Protein AF-A0A0G1QRR6-F1 (afdb_monomer_lite)

pLDDT: mean 77.1, std 20.74, range [29.31, 98.25]

Sequence (169 aa):
MIKASIIIITTIILLFIFLFYARLNKSKQGPPLSSENIIENISEDNNMVQSTSKYTFPGILPNERIHGKRATIATNKGNITIKLLDEEAPLAVSNFVYLVEAGFYNGLTFHRVVPNFVIQGGDPDGDGTGGPGYNKNYTIFGEVIDGMDIVDKIIIGDTMQTISLSNNN

Structure (mmCIF, N/CA/C/O backbone):
data_AF-A0A0G1QRR6-F1
#
_entry.id   AF-A0A0G1QRR6-F1
#
loop_
_atom_site.group_PDB
_atom_site.id
_atom_site.type_symbol
_atom_site.label_atom_id
_atom_site.label_alt_id
_atom_site.label_comp_id
_atom_site.label_asym_id
_atom_site.label_entity_id
_atom_site.label_seq_id
_atom_site.pdbx_PDB_ins_code
_atom_site.Cartn_x
_atom_site.Cartn_y
_atom_site.Cartn_z
_atom_site.occupancy
_atom_site.B_iso_or_equiv
_atom_site.auth_seq_id
_atom_site.auth_comp_id
_atom_site.auth_asym_id
_atom_site.auth_atom_id
_atom_site.pdbx_PDB_model_num
ATOM 1 N N . MET A 1 1 ? -31.395 -29.250 41.501 1.00 59.47 1 MET A N 1
ATOM 2 C CA . MET A 1 1 ? -30.835 -28.152 40.678 1.00 59.47 1 MET A CA 1
ATOM 3 C C . MET A 1 1 ? -29.358 -28.345 40.318 1.00 59.47 1 MET A C 1
ATOM 5 O O . MET A 1 1 ? -29.040 -28.201 39.151 1.00 59.47 1 MET A O 1
ATOM 9 N N . ILE A 1 2 ? -28.475 -28.768 41.235 1.00 54.38 2 ILE A N 1
ATOM 10 C CA . ILE A 1 2 ? -27.017 -28.909 40.981 1.00 54.38 2 ILE A CA 1
ATOM 11 C C . ILE A 1 2 ? -26.663 -29.923 39.863 1.00 54.38 2 ILE A C 1
ATOM 13 O O . ILE A 1 2 ? -25.735 -29.698 39.093 1.00 54.38 2 ILE A O 1
ATOM 17 N N . LYS A 1 3 ? -27.431 -31.014 39.708 1.00 46.44 3 LYS A N 1
ATOM 18 C CA . LYS A 1 3 ? -27.169 -32.046 38.680 1.00 46.44 3 LYS A CA 1
ATOM 19 C C . LYS A 1 3 ? -27.354 -31.552 37.234 1.00 46.44 3 LYS A C 1
ATOM 21 O O . LYS A 1 3 ? -26.637 -32.011 36.355 1.00 46.44 3 LYS A O 1
ATOM 26 N N . ALA A 1 4 ? -28.272 -30.614 36.990 1.00 57.81 4 ALA A N 1
ATOM 27 C CA . ALA A 1 4 ? -28.528 -30.088 35.645 1.00 57.81 4 ALA A CA 1
ATOM 28 C C . ALA A 1 4 ? -27.402 -29.151 35.176 1.00 57.81 4 ALA A C 1
ATOM 30 O O . ALA A 1 4 ? -26.978 -29.220 34.027 1.00 57.81 4 ALA A O 1
ATOM 31 N N . SER A 1 5 ? -26.852 -28.340 36.084 1.00 57.94 5 SER A N 1
ATOM 32 C CA . SER A 1 5 ? -25.741 -27.430 35.783 1.00 57.94 5 SER A CA 1
ATOM 33 C C . SER A 1 5 ? -24.447 -28.173 35.433 1.00 57.94 5 SER A C 1
ATOM 35 O O . SER A 1 5 ? -23.722 -27.740 34.546 1.00 57.94 5 SER A O 1
ATOM 37 N N . ILE A 1 6 ? -24.184 -29.324 36.064 1.00 66.31 6 ILE A N 1
ATOM 38 C CA . ILE A 1 6 ? -23.006 -30.155 35.756 1.00 66.31 6 ILE A CA 1
ATOM 39 C C . ILE A 1 6 ? -23.104 -30.748 34.342 1.00 66.31 6 ILE A C 1
ATOM 41 O O . ILE A 1 6 ? -22.116 -30.739 33.617 1.00 66.31 6 ILE A O 1
ATOM 45 N N . ILE A 1 7 ? -24.294 -31.196 33.922 1.00 68.38 7 ILE A N 1
ATOM 46 C CA . ILE A 1 7 ? -24.527 -31.751 32.576 1.00 68.38 7 ILE A CA 1
ATOM 47 C C . ILE A 1 7 ? -24.354 -30.673 31.490 1.00 68.38 7 ILE A C 1
ATOM 49 O O . ILE A 1 7 ? -23.790 -30.929 30.426 1.00 68.38 7 ILE A O 1
ATOM 53 N N . ILE A 1 8 ? -24.797 -29.443 31.754 1.00 70.38 8 ILE A N 1
ATOM 54 C CA . ILE A 1 8 ? -24.642 -28.330 30.804 1.00 70.38 8 ILE A CA 1
ATOM 55 C C . ILE A 1 8 ? -23.163 -27.942 30.655 1.00 70.38 8 ILE A C 1
ATOM 57 O O . ILE A 1 8 ? -22.684 -27.729 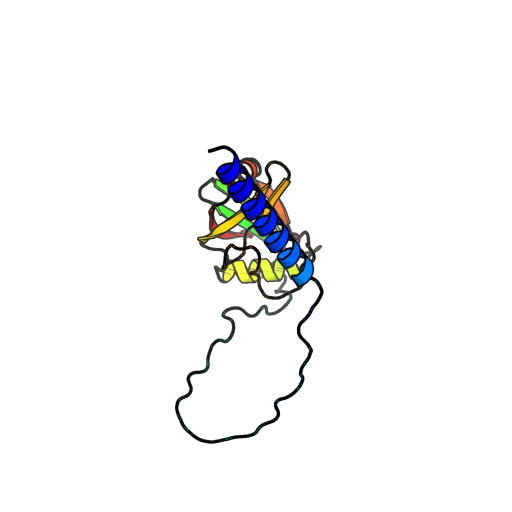29.545 1.00 70.38 8 ILE A O 1
ATOM 61 N N . ILE A 1 9 ? -22.403 -27.908 31.751 1.00 71.94 9 ILE A N 1
ATOM 62 C CA . ILE A 1 9 ? -20.978 -27.554 31.700 1.00 71.94 9 ILE A CA 1
ATOM 63 C C . ILE A 1 9 ? -20.163 -28.631 30.966 1.00 71.94 9 ILE A C 1
ATOM 65 O O . ILE A 1 9 ? -19.316 -28.300 30.135 1.00 71.94 9 ILE A O 1
ATOM 69 N N . THR A 1 10 ? -20.432 -29.919 31.206 1.00 75.88 10 THR A N 1
ATOM 70 C CA . THR A 1 10 ? -19.690 -31.007 30.545 1.00 75.88 10 THR A CA 1
ATOM 71 C C . THR A 1 10 ? -19.969 -31.089 29.045 1.00 75.88 10 THR A C 1
ATOM 73 O O . THR A 1 10 ? -19.047 -31.342 28.270 1.00 75.88 10 THR A O 1
ATOM 76 N N . THR A 1 11 ? -21.202 -30.819 28.610 1.00 77.50 11 THR A N 1
ATOM 77 C CA . THR A 1 11 ? -21.559 -30.805 27.180 1.00 77.50 11 THR A CA 1
ATOM 78 C C . THR A 1 11 ? -20.900 -29.652 26.419 1.00 77.50 11 THR A C 1
ATOM 80 O O . THR A 1 11 ? -20.400 -29.866 25.315 1.00 77.50 11 THR A O 1
ATOM 83 N N . ILE A 1 12 ? -20.803 -28.460 27.018 1.00 80.00 12 ILE A N 1
ATOM 84 C CA . ILE A 1 12 ? -20.120 -27.305 26.408 1.00 80.00 12 ILE A CA 1
ATOM 85 C C . ILE A 1 12 ? -18.611 -27.558 26.281 1.00 80.00 12 ILE A C 1
ATOM 87 O O . ILE A 1 12 ? -18.028 -27.280 25.233 1.00 80.00 12 ILE A O 1
ATOM 91 N N . ILE A 1 13 ? -17.977 -28.137 27.307 1.00 82.25 13 ILE A N 1
ATOM 92 C CA . ILE A 1 13 ? -16.544 -28.470 27.274 1.00 82.25 13 ILE A CA 1
ATOM 93 C C . ILE A 1 13 ? -16.250 -29.520 26.191 1.00 82.25 13 ILE A C 1
ATOM 95 O O . ILE A 1 13 ? -15.303 -29.354 25.424 1.00 82.25 13 ILE A O 1
ATOM 99 N N . LEU A 1 14 ? -17.080 -30.562 26.070 1.00 80.25 14 LEU A N 1
ATOM 100 C CA . LEU A 1 14 ? -16.941 -31.575 25.016 1.00 80.25 14 LEU A CA 1
ATOM 101 C C . LEU A 1 14 ? -17.114 -30.984 23.611 1.00 80.25 14 LEU A C 1
ATOM 103 O O . LEU A 1 14 ? -16.357 -31.343 22.710 1.00 80.25 14 LEU A O 1
ATOM 107 N N . LEU A 1 15 ? -18.050 -30.047 23.427 1.00 80.50 15 LEU A N 1
ATOM 108 C CA . LEU A 1 15 ? -18.237 -29.347 22.155 1.00 80.50 15 LEU A CA 1
ATOM 109 C C . LEU A 1 15 ? -17.010 -28.493 21.796 1.00 80.50 15 LEU A C 1
ATOM 111 O O . LEU A 1 15 ? -16.561 -28.516 20.652 1.00 80.50 15 LEU A O 1
ATOM 115 N N . PHE A 1 16 ? -16.423 -27.790 22.768 1.00 80.75 16 PHE A N 1
ATOM 116 C CA . PHE A 1 16 ? -15.201 -27.008 22.557 1.00 80.75 16 PHE A CA 1
ATOM 117 C C . PHE A 1 16 ? -13.991 -27.887 22.233 1.00 80.75 16 PHE A C 1
ATOM 119 O O . PHE A 1 16 ? -13.236 -27.563 21.317 1.00 80.75 16 PHE A O 1
ATOM 126 N N . ILE A 1 17 ? -13.830 -29.022 22.920 1.00 78.81 17 ILE A N 1
ATOM 127 C CA . ILE A 1 17 ? -12.779 -30.003 22.616 1.00 78.81 17 ILE A CA 1
ATOM 128 C C . ILE A 1 17 ? -12.983 -30.582 21.213 1.00 78.81 17 ILE A C 1
ATOM 130 O O . ILE A 1 17 ? -12.019 -30.694 20.462 1.00 78.81 17 ILE A O 1
ATOM 134 N N . PHE A 1 18 ? -14.223 -30.889 20.823 1.00 80.19 18 PHE A N 1
ATOM 135 C CA . PHE A 1 18 ? -14.545 -31.383 19.485 1.00 80.19 18 PHE A CA 1
ATOM 136 C C . PHE A 1 18 ? -14.250 -30.344 18.395 1.00 80.19 18 PHE A C 1
ATOM 138 O O . PHE A 1 18 ? -13.607 -30.675 17.402 1.00 80.19 18 PHE A O 1
ATOM 145 N N . LEU A 1 19 ? -14.645 -29.081 18.585 1.00 74.81 19 LEU A N 1
ATOM 146 C CA . LEU A 1 19 ? -14.355 -27.995 17.640 1.00 74.81 19 LEU A CA 1
ATOM 147 C C . LEU A 1 19 ? -12.851 -27.705 17.543 1.00 74.81 19 LEU A C 1
ATOM 149 O O . LEU A 1 19 ? -12.333 -27.477 16.449 1.00 74.81 19 LEU A O 1
ATOM 153 N N . PHE A 1 20 ? -12.135 -27.768 18.666 1.00 78.25 20 PHE A N 1
ATOM 154 C CA . PHE A 1 20 ? -10.684 -27.614 18.703 1.00 78.25 20 PHE A CA 1
ATOM 155 C C . PHE A 1 20 ? -9.972 -28.785 18.008 1.00 78.25 20 PHE A C 1
ATOM 157 O O . PHE A 1 20 ? -9.087 -28.571 17.179 1.00 78.25 20 PHE A O 1
ATOM 164 N N . TYR A 1 21 ? -10.415 -30.019 18.255 1.00 74.75 21 TYR A N 1
ATOM 165 C CA . TYR A 1 21 ? -9.896 -31.219 17.599 1.00 74.75 21 TYR A CA 1
ATOM 166 C C . TYR A 1 21 ? -10.187 -31.225 16.090 1.00 74.75 21 TYR A C 1
ATOM 168 O O . TYR A 1 21 ? -9.291 -31.489 15.287 1.00 74.75 21 TYR A O 1
ATOM 176 N N . ALA A 1 22 ? -11.400 -30.846 15.676 1.00 69.06 22 ALA A N 1
ATOM 177 C CA . ALA A 1 22 ? -11.770 -30.693 14.269 1.00 69.06 22 ALA A CA 1
ATOM 178 C C . ALA A 1 22 ? -10.920 -29.621 13.562 1.00 69.06 22 ALA A C 1
ATOM 180 O O . ALA A 1 22 ? -10.570 -29.775 12.389 1.00 69.06 22 ALA A O 1
ATOM 181 N N . ARG A 1 23 ? -10.534 -28.555 14.279 1.00 66.56 23 ARG A N 1
ATOM 182 C CA . ARG A 1 23 ? -9.640 -27.513 13.759 1.00 66.56 23 ARG A CA 1
ATOM 183 C C . ARG A 1 23 ? -8.190 -27.986 13.634 1.00 66.56 23 ARG A C 1
ATOM 185 O O . ARG A 1 23 ? -7.525 -27.597 12.679 1.00 66.56 23 ARG A O 1
ATOM 192 N N . LEU A 1 24 ? -7.721 -28.865 14.521 1.00 65.25 24 LEU A N 1
ATOM 193 C CA . LEU A 1 24 ? -6.386 -29.468 14.427 1.00 65.25 24 LEU A CA 1
ATOM 194 C C . LEU A 1 24 ? -6.286 -30.510 13.297 1.00 65.25 24 LEU A C 1
ATOM 196 O O . LEU A 1 24 ? -5.295 -30.523 12.562 1.00 65.25 24 LEU A O 1
ATOM 200 N N . ASN A 1 25 ? -7.319 -31.336 13.097 1.00 58.88 25 ASN A N 1
ATOM 201 C CA . ASN A 1 25 ? -7.308 -32.398 12.081 1.00 58.88 25 ASN A CA 1
ATOM 202 C C . ASN A 1 25 ? -7.458 -31.902 10.630 1.00 58.88 25 ASN A C 1
ATOM 204 O O . ASN A 1 25 ? -7.091 -32.628 9.708 1.00 58.88 25 ASN A O 1
ATOM 208 N N . LYS A 1 26 ? -7.909 -30.659 10.399 1.00 51.53 26 LYS A N 1
ATOM 209 C CA . LYS A 1 26 ? -7.932 -30.043 9.056 1.00 51.53 26 LYS A CA 1
ATOM 210 C C . LYS A 1 26 ? -6.542 -29.714 8.483 1.00 51.53 26 LYS A C 1
ATOM 212 O O . LYS A 1 26 ? -6.452 -29.363 7.314 1.00 51.53 26 LYS A O 1
ATOM 217 N N . SER A 1 27 ? -5.460 -29.844 9.259 1.00 46.88 27 SER A N 1
ATOM 218 C CA . SER A 1 27 ? -4.097 -29.510 8.806 1.00 46.88 27 SER A CA 1
ATOM 219 C C . SER A 1 27 ? -3.341 -30.645 8.091 1.00 46.88 27 SER A C 1
ATOM 221 O O . SER A 1 27 ? -2.255 -30.401 7.574 1.00 46.88 27 SER A O 1
ATOM 223 N N . LYS A 1 28 ? -3.876 -31.879 8.047 1.00 43.06 28 LYS A N 1
ATOM 224 C CA . LYS A 1 28 ? -3.134 -33.067 7.563 1.00 43.06 28 LYS A CA 1
ATOM 225 C C . LYS A 1 28 ? -3.742 -33.819 6.375 1.00 43.06 28 LYS A C 1
ATOM 227 O O . LYS A 1 28 ? -3.235 -34.876 6.019 1.00 43.06 28 LYS A O 1
ATOM 232 N N . GLN A 1 29 ? -4.775 -33.288 5.728 1.00 34.91 29 GLN A N 1
ATOM 233 C CA . GLN A 1 29 ? -5.244 -33.816 4.444 1.00 34.91 29 GLN A CA 1
ATOM 234 C C . GLN A 1 29 ? -5.281 -32.679 3.430 1.00 34.91 29 GLN A C 1
ATOM 236 O O . GLN A 1 29 ? -6.237 -31.910 3.368 1.00 34.91 29 GLN A O 1
ATOM 241 N N . GLY A 1 30 ? -4.194 -32.550 2.666 1.00 44.28 30 GLY A N 1
ATOM 242 C CA . GLY A 1 30 ? -4.266 -31.870 1.379 1.00 44.28 30 GLY A CA 1
ATOM 243 C C . GLY A 1 30 ? -5.169 -32.685 0.443 1.00 44.28 30 GLY A C 1
ATOM 244 O O . GLY A 1 30 ? -5.197 -33.914 0.563 1.00 44.28 30 GLY A O 1
ATOM 245 N N . PRO A 1 31 ? -5.939 -32.044 -0.447 1.00 37.84 31 PRO A N 1
ATOM 246 C CA . PRO A 1 31 ? -6.759 -32.773 -1.405 1.00 37.84 31 PRO A CA 1
ATOM 247 C C . PRO A 1 31 ? -5.872 -33.644 -2.320 1.00 37.84 31 PRO A C 1
ATOM 249 O O . PRO A 1 31 ? -4.770 -33.218 -2.677 1.00 37.84 31 PRO A O 1
ATOM 252 N N . PRO A 1 32 ? -6.315 -34.860 -2.698 1.00 32.06 32 PRO A N 1
ATOM 253 C CA . PRO A 1 32 ? -5.584 -35.706 -3.634 1.00 32.06 32 PRO A CA 1
ATOM 254 C C . PRO A 1 32 ? -5.497 -35.026 -5.005 1.00 32.06 32 PRO A C 1
ATOM 256 O O . PRO A 1 32 ? -6.499 -34.548 -5.541 1.00 32.06 32 PRO A O 1
ATOM 259 N N . LEU A 1 33 ? -4.291 -34.999 -5.573 1.00 36.38 33 LEU A N 1
ATOM 260 C CA . LEU A 1 33 ? -4.045 -34.530 -6.932 1.00 36.38 33 LEU A CA 1
ATOM 261 C C . LEU A 1 33 ? -4.675 -35.543 -7.905 1.00 36.38 33 LEU A C 1
ATOM 263 O O . LEU A 1 33 ? -4.119 -36.613 -8.136 1.00 36.38 33 LEU A O 1
ATOM 267 N N . SER A 1 34 ? -5.860 -35.227 -8.425 1.00 31.62 34 SER A N 1
ATOM 268 C CA . SER A 1 34 ? -6.492 -35.967 -9.521 1.00 31.62 34 SER A CA 1
ATOM 269 C C . SER A 1 34 ? -6.268 -35.189 -10.812 1.00 31.62 34 SER A C 1
ATOM 271 O O . SER A 1 34 ? -6.883 -34.159 -11.071 1.00 31.62 34 SER A O 1
ATOM 273 N N . SER A 1 35 ? -5.309 -35.665 -11.599 1.00 45.50 35 SER A N 1
ATOM 274 C CA . SER A 1 35 ? -5.121 -35.281 -12.990 1.00 45.50 35 SER A CA 1
ATOM 275 C C . SER A 1 35 ? -6.026 -36.149 -13.858 1.00 45.50 35 SER A C 1
ATOM 277 O O . SER A 1 35 ? -5.605 -37.223 -14.273 1.00 45.50 35 SER A O 1
ATOM 279 N N . GLU A 1 36 ? -7.251 -35.707 -14.130 1.00 36.69 36 GLU A N 1
ATOM 280 C CA . GLU A 1 36 ? -8.012 -36.238 -15.263 1.00 36.69 36 GLU A CA 1
ATOM 281 C C . GLU A 1 36 ? -9.156 -35.299 -15.645 1.00 36.69 36 GLU A C 1
ATOM 283 O O . GLU A 1 36 ? -10.057 -35.043 -14.852 1.00 36.69 36 GLU A O 1
ATOM 288 N N . ASN A 1 37 ? -9.075 -34.750 -16.858 1.00 29.31 37 ASN A N 1
ATOM 289 C CA . ASN A 1 37 ? -10.185 -34.715 -17.811 1.00 29.31 37 ASN A CA 1
ATOM 290 C C . ASN A 1 37 ? -9.651 -34.245 -19.173 1.00 29.31 37 ASN A C 1
ATOM 292 O O . ASN A 1 37 ? -9.632 -33.061 -19.499 1.00 29.31 37 ASN A O 1
ATOM 296 N N . ILE A 1 38 ? -9.205 -35.223 -19.964 1.00 37.84 38 ILE A N 1
ATOM 297 C CA . ILE A 1 38 ? -9.485 -35.245 -21.402 1.00 37.84 38 ILE A CA 1
ATOM 298 C C . ILE A 1 38 ? -10.995 -35.439 -21.514 1.00 37.84 38 ILE A C 1
ATOM 300 O O . ILE A 1 38 ? -11.444 -36.420 -20.946 1.00 37.84 38 ILE A O 1
ATOM 304 N N . ILE A 1 39 ? -11.735 -34.577 -22.222 1.00 33.78 39 ILE A N 1
ATOM 305 C CA . ILE A 1 39 ? -12.855 -34.952 -23.113 1.00 33.78 39 ILE A CA 1
ATOM 306 C C . ILE A 1 39 ? -13.114 -33.785 -24.090 1.00 33.78 39 ILE A C 1
ATOM 308 O O . ILE A 1 39 ? -13.394 -32.655 -23.690 1.00 33.78 39 ILE A O 1
ATOM 312 N N . GLU A 1 40 ? -13.000 -34.113 -25.379 1.00 40.94 40 GLU A N 1
ATOM 313 C CA . GLU A 1 40 ? -13.595 -33.439 -26.537 1.00 40.94 40 GLU A CA 1
ATOM 314 C C . GLU A 1 40 ? -15.098 -33.221 -26.338 1.00 40.94 40 GLU A C 1
ATOM 316 O O . GLU A 1 40 ? -15.772 -34.144 -25.910 1.00 40.94 40 GLU A O 1
ATOM 321 N N . ASN A 1 41 ? -15.656 -32.076 -26.739 1.00 31.48 41 ASN A N 1
ATOM 322 C CA . ASN A 1 41 ? -16.931 -32.051 -27.469 1.00 31.48 41 ASN A CA 1
ATOM 323 C C . ASN A 1 41 ? -17.210 -30.642 -28.002 1.00 31.48 41 ASN A C 1
ATOM 325 O O . ASN A 1 41 ? -17.439 -29.693 -27.255 1.00 31.48 41 ASN A O 1
ATOM 329 N N . ILE A 1 42 ? -17.190 -30.538 -29.329 1.00 43.19 42 ILE A N 1
ATOM 330 C CA . ILE A 1 42 ? -17.765 -29.438 -30.098 1.00 43.19 42 ILE A CA 1
ATOM 331 C C . ILE A 1 42 ? -19.259 -29.738 -30.244 1.00 43.19 42 ILE A C 1
ATOM 333 O O . ILE A 1 42 ? -19.584 -30.756 -30.844 1.00 43.19 42 ILE A O 1
ATOM 337 N N . SER A 1 43 ? -20.131 -28.849 -29.758 1.00 35.75 43 SER A N 1
ATOM 338 C CA . SER A 1 43 ? -21.282 -28.307 -30.510 1.00 35.75 43 SER A CA 1
ATOM 339 C C . SER A 1 43 ? -22.228 -27.513 -29.601 1.00 35.75 43 SER A C 1
ATOM 341 O O . SER A 1 43 ? -22.734 -28.047 -28.620 1.00 35.75 43 SER A O 1
ATOM 343 N N . GLU A 1 44 ? -22.439 -26.255 -29.995 1.00 52.47 44 GLU A N 1
ATOM 344 C CA . GLU A 1 44 ? -23.672 -25.451 -29.911 1.00 52.47 44 GLU A CA 1
ATOM 345 C C . GLU A 1 44 ? -24.600 -25.659 -28.701 1.00 52.47 44 GLU A C 1
ATOM 347 O O . GLU A 1 44 ? -25.449 -26.540 -28.722 1.00 52.47 44 GLU A O 1
ATOM 352 N N . ASP A 1 45 ? -24.484 -24.787 -27.691 1.00 37.81 45 ASP A N 1
ATOM 353 C CA . ASP A 1 45 ? -25.567 -23.931 -27.164 1.00 37.81 45 ASP A CA 1
ATOM 354 C C . ASP A 1 45 ? -25.056 -23.142 -25.929 1.00 37.81 45 ASP A C 1
ATOM 356 O O . ASP A 1 45 ? -24.403 -23.697 -25.050 1.00 37.81 45 ASP A O 1
ATOM 360 N N . ASN A 1 46 ? -25.348 -21.838 -25.871 1.00 43.06 46 ASN A N 1
ATOM 361 C CA . ASN A 1 46 ? -25.180 -20.915 -24.728 1.00 43.06 46 ASN A CA 1
ATOM 362 C C . ASN A 1 46 ? -23.793 -20.786 -24.051 1.00 43.06 46 ASN A C 1
ATOM 364 O O . ASN A 1 46 ? -23.552 -21.323 -22.970 1.00 43.06 46 ASN A O 1
ATOM 368 N N . ASN A 1 47 ? -22.913 -19.923 -24.577 1.00 35.84 47 ASN A N 1
ATOM 369 C CA . ASN A 1 47 ? -21.663 -19.576 -23.885 1.00 35.84 47 ASN A CA 1
ATOM 370 C C . ASN A 1 47 ? -21.859 -18.503 -22.790 1.00 35.84 47 ASN A C 1
ATOM 372 O O . ASN A 1 47 ? -21.624 -17.313 -22.996 1.00 35.84 47 ASN A O 1
ATOM 376 N N . MET A 1 48 ? -22.229 -18.956 -21.588 1.00 44.75 48 MET A N 1
ATOM 377 C CA . MET A 1 48 ? -21.757 -18.374 -20.326 1.00 44.75 48 MET A CA 1
ATOM 378 C C . MET A 1 48 ? -20.332 -18.882 -20.054 1.00 44.75 48 MET A C 1
ATOM 380 O O . MET A 1 48 ? -20.178 -19.930 -19.441 1.00 44.75 48 MET A O 1
ATOM 384 N N . VAL A 1 49 ? -19.293 -18.137 -20.450 1.00 39.91 49 VAL A N 1
ATOM 385 C CA . VAL A 1 49 ? -17.937 -18.265 -19.875 1.00 39.91 49 VAL A CA 1
ATOM 386 C C . VAL A 1 49 ? -17.210 -16.924 -19.989 1.00 39.91 49 VAL A C 1
ATOM 388 O O . VAL A 1 49 ? -16.685 -16.613 -21.050 1.00 39.91 49 VAL A O 1
ATOM 391 N N . GLN A 1 50 ? -17.119 -16.161 -18.891 1.00 33.53 50 GLN A N 1
ATOM 392 C CA . GLN A 1 50 ? -15.950 -15.307 -18.637 1.00 33.53 50 GLN A CA 1
ATOM 393 C C . GLN A 1 50 ? -15.840 -14.908 -17.154 1.00 33.53 50 GLN A C 1
ATOM 395 O O . GLN A 1 50 ? -16.130 -13.781 -16.768 1.00 33.53 50 GLN A O 1
ATOM 400 N N . SER A 1 51 ? -15.365 -15.817 -16.300 1.00 43.31 51 SER A N 1
ATOM 401 C CA . SER A 1 51 ? -14.707 -15.420 -15.044 1.00 43.31 51 SER A CA 1
ATOM 402 C C . SER A 1 51 ? -13.198 -15.542 -15.223 1.00 43.31 51 SER A C 1
ATOM 404 O O . SER A 1 51 ? -12.544 -16.400 -14.644 1.00 43.31 51 SER A O 1
ATOM 406 N N . THR A 1 52 ? -12.650 -14.691 -16.089 1.00 44.97 52 THR A N 1
ATOM 407 C CA . THR A 1 52 ? -11.206 -14.466 -16.207 1.00 44.97 52 THR A CA 1
ATOM 408 C C . THR A 1 52 ? -10.834 -13.317 -15.272 1.00 44.97 52 THR A C 1
ATOM 410 O O . THR A 1 52 ? -11.445 -12.251 -15.340 1.00 44.97 52 THR A O 1
ATOM 413 N N . SER A 1 53 ? -9.877 -13.544 -14.371 1.00 56.34 53 SER A N 1
ATOM 414 C CA . SER A 1 53 ? -9.400 -12.604 -13.348 1.00 56.34 53 SER A CA 1
ATOM 415 C C . SER A 1 53 ? -9.211 -11.178 -13.884 1.00 56.34 53 SER A C 1
ATOM 417 O O . SER A 1 53 ? -8.455 -10.965 -14.827 1.00 56.34 53 SER A O 1
ATOM 419 N N . LYS A 1 54 ? -9.856 -10.191 -13.244 1.00 78.94 54 LYS A N 1
ATOM 420 C CA . LYS A 1 54 ? -9.825 -8.759 -13.615 1.00 78.94 54 LYS A CA 1
ATOM 421 C C . LYS A 1 54 ? -8.408 -8.166 -13.730 1.00 78.94 54 LYS A C 1
ATOM 423 O O . LYS A 1 54 ? -8.225 -7.167 -14.418 1.00 78.94 54 LYS A O 1
ATOM 428 N N . TYR A 1 55 ? -7.420 -8.765 -13.067 1.00 81.81 55 TYR A N 1
ATOM 429 C CA . TYR A 1 55 ? -6.041 -8.284 -13.019 1.00 81.81 55 TYR A CA 1
ATOM 430 C C . TYR A 1 55 ? -5.083 -9.370 -13.512 1.00 81.81 55 TYR A C 1
ATOM 432 O O . TYR A 1 55 ? -5.253 -10.548 -13.203 1.00 81.81 55 TYR A O 1
ATOM 440 N N . THR A 1 56 ? -4.071 -8.981 -14.285 1.00 88.12 56 THR A N 1
ATOM 441 C CA . THR A 1 56 ? -2.996 -9.866 -14.756 1.00 88.12 56 THR A CA 1
ATOM 442 C C . THR A 1 56 ? -1.694 -9.083 -14.710 1.00 88.12 56 THR A C 1
ATOM 444 O O . THR A 1 56 ? -1.521 -8.115 -15.448 1.00 88.12 56 THR A O 1
ATOM 447 N N . PHE A 1 57 ? -0.795 -9.474 -13.808 1.00 86.44 57 PHE A N 1
ATOM 448 C CA . PHE A 1 57 ? 0.447 -8.749 -13.574 1.00 86.44 57 PHE A CA 1
ATOM 449 C C . PHE A 1 57 ? 1.425 -8.950 -14.751 1.00 86.44 57 PHE A C 1
ATOM 451 O O . PHE A 1 57 ? 1.788 -10.092 -15.035 1.00 86.44 57 PHE A O 1
ATOM 458 N N . PRO A 1 58 ? 1.874 -7.880 -15.438 1.00 89.88 58 PRO A N 1
ATOM 459 C CA . PRO A 1 58 ? 2.705 -7.996 -16.642 1.00 89.88 58 PRO A CA 1
ATOM 460 C C . PRO A 1 58 ? 4.188 -8.306 -16.366 1.00 89.88 58 PRO A C 1
ATOM 462 O O . PRO A 1 58 ? 4.975 -8.388 -17.306 1.00 89.88 58 PRO A O 1
ATOM 465 N N . GLY A 1 59 ? 4.588 -8.464 -15.101 1.00 90.75 59 GLY A N 1
ATOM 466 C CA . GLY A 1 59 ? 5.989 -8.581 -14.692 1.00 90.75 59 GLY A CA 1
ATOM 467 C C . GLY A 1 59 ? 6.594 -7.235 -14.287 1.00 90.75 59 GLY A C 1
ATOM 468 O O . GLY A 1 59 ? 5.876 -6.297 -13.940 1.00 90.75 59 GLY A O 1
ATOM 469 N N . ILE A 1 60 ? 7.927 -7.151 -14.288 1.00 93.19 60 ILE A N 1
ATOM 470 C CA . ILE A 1 60 ? 8.639 -5.924 -13.903 1.00 93.19 60 ILE A CA 1
ATOM 471 C C . ILE A 1 60 ? 8.256 -4.800 -14.873 1.00 93.19 60 ILE A C 1
ATOM 473 O O . ILE A 1 60 ? 8.377 -4.943 -16.089 1.00 93.19 60 ILE A O 1
ATOM 477 N N . LEU A 1 61 ? 7.761 -3.694 -14.323 1.00 94.44 61 LEU A N 1
ATOM 478 C CA . LEU A 1 61 ? 7.369 -2.521 -15.089 1.00 94.44 61 LEU A CA 1
ATOM 479 C C . LEU A 1 61 ? 8.608 -1.733 -15.553 1.00 94.44 61 LEU A C 1
ATOM 481 O O . LEU A 1 61 ? 9.660 -1.823 -14.920 1.00 94.44 61 LEU A O 1
ATOM 485 N N . PRO A 1 62 ? 8.494 -0.925 -16.625 1.00 96.31 62 PRO A N 1
ATOM 486 C CA . PRO A 1 62 ? 9.563 -0.027 -17.056 1.00 96.31 62 PRO A CA 1
ATOM 487 C C . PRO A 1 62 ? 10.046 0.894 -15.933 1.00 96.31 62 PRO A C 1
ATOM 489 O O . PRO A 1 62 ? 9.247 1.334 -15.100 1.00 96.31 62 PRO A O 1
ATOM 492 N N . ASN A 1 63 ? 11.340 1.225 -15.949 1.00 93.56 63 ASN A N 1
ATOM 493 C CA . ASN A 1 63 ? 11.991 2.005 -14.898 1.00 93.56 63 ASN A CA 1
ATOM 494 C C . ASN A 1 63 ? 11.286 3.351 -14.654 1.00 93.56 63 ASN A C 1
ATOM 496 O O . ASN A 1 63 ? 11.089 3.761 -13.519 1.00 93.56 63 ASN A O 1
ATOM 500 N N . GLU A 1 64 ? 10.784 3.997 -15.704 1.00 93.25 64 GLU A N 1
ATOM 501 C CA . GLU A 1 64 ? 10.081 5.286 -15.642 1.00 93.25 64 GLU A CA 1
ATOM 502 C C . GLU A 1 64 ? 8.799 5.234 -14.790 1.00 93.25 64 GLU A C 1
ATOM 504 O O . GLU A 1 64 ? 8.316 6.258 -14.292 1.00 93.25 64 GLU A O 1
ATOM 509 N N . ARG A 1 65 ? 8.224 4.037 -14.627 1.00 93.88 65 ARG A N 1
ATOM 510 C CA . ARG A 1 65 ? 7.002 3.818 -13.847 1.00 93.88 65 ARG A CA 1
ATOM 511 C C . ARG A 1 65 ? 7.267 3.497 -12.384 1.00 93.88 65 ARG A C 1
ATOM 513 O O . ARG A 1 65 ? 6.379 3.750 -11.575 1.00 93.88 65 ARG A O 1
ATOM 520 N N . ILE A 1 66 ? 8.440 2.975 -12.038 1.00 94.56 66 ILE A N 1
ATOM 521 C CA . ILE A 1 66 ? 8.730 2.483 -10.681 1.00 94.56 66 ILE A CA 1
ATOM 522 C C . ILE A 1 66 ? 9.842 3.258 -9.975 1.00 94.56 66 ILE A C 1
ATOM 524 O O . ILE A 1 66 ? 9.811 3.353 -8.750 1.00 94.56 66 ILE A O 1
ATOM 528 N N . HIS A 1 67 ? 10.764 3.857 -10.726 1.00 95.69 67 HIS A N 1
ATOM 529 C CA . HIS A 1 67 ? 11.970 4.452 -10.173 1.00 95.69 67 HIS A CA 1
ATOM 530 C C . HIS A 1 67 ? 11.693 5.690 -9.335 1.00 95.69 67 HIS A C 1
ATOM 532 O O . HIS A 1 67 ? 11.027 6.627 -9.791 1.00 95.69 67 HIS A O 1
ATOM 538 N N . GLY A 1 68 ? 12.216 5.695 -8.105 1.00 93.31 68 GLY A N 1
ATOM 539 C CA . GLY A 1 68 ? 12.128 6.849 -7.212 1.00 93.31 68 GLY A CA 1
ATOM 540 C C . GLY A 1 68 ? 10.685 7.264 -6.912 1.00 93.31 68 GLY A C 1
ATOM 541 O O . GLY A 1 68 ? 10.407 8.446 -6.698 1.00 93.31 68 GLY A O 1
ATOM 542 N N . LYS A 1 69 ? 9.739 6.320 -6.944 1.00 95.25 69 LYS A N 1
ATOM 543 C CA . LYS A 1 69 ? 8.326 6.599 -6.675 1.00 95.25 69 LYS A CA 1
ATOM 544 C C . LYS A 1 69 ? 8.032 6.637 -5.178 1.00 95.25 69 LYS A C 1
ATOM 546 O O . LYS A 1 69 ? 8.636 5.940 -4.361 1.00 95.25 69 LYS A O 1
ATOM 551 N N . ARG A 1 70 ? 7.022 7.427 -4.833 1.00 97.38 70 ARG A N 1
ATOM 552 C CA . ARG A 1 70 ? 6.347 7.417 -3.535 1.00 97.38 70 ARG A CA 1
ATOM 553 C C . ARG A 1 70 ? 4.882 7.057 -3.732 1.00 97.38 70 ARG A C 1
ATOM 555 O O . ARG A 1 70 ? 4.290 7.419 -4.749 1.00 97.38 70 ARG A O 1
ATOM 562 N N . ALA A 1 71 ? 4.299 6.392 -2.747 1.00 97.75 71 ALA A N 1
ATOM 563 C CA . ALA A 1 71 ? 2.879 6.089 -2.698 1.00 97.75 71 ALA A CA 1
ATOM 564 C C . ALA A 1 71 ? 2.247 6.744 -1.472 1.00 97.75 71 ALA A C 1
ATOM 566 O O . ALA A 1 71 ? 2.721 6.544 -0.356 1.00 97.75 71 ALA A O 1
ATOM 567 N N . THR A 1 72 ? 1.177 7.505 -1.668 1.00 98.25 72 THR A N 1
ATOM 568 C CA . THR A 1 72 ? 0.402 8.094 -0.575 1.00 98.25 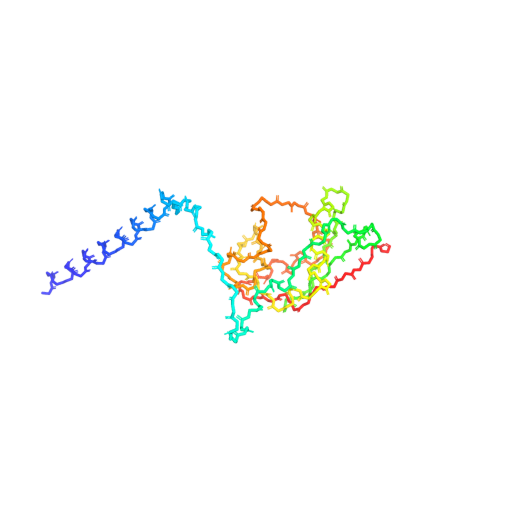72 THR A CA 1
ATOM 569 C C . THR A 1 72 ? -0.913 7.348 -0.446 1.00 98.25 72 THR A C 1
ATOM 571 O O . THR A 1 72 ? -1.730 7.351 -1.364 1.00 98.25 72 THR A O 1
ATOM 574 N N . ILE A 1 73 ? -1.113 6.712 0.703 1.00 97.81 73 ILE A N 1
ATOM 575 C CA . ILE A 1 73 ? -2.349 6.037 1.080 1.00 97.81 73 ILE A CA 1
ATOM 576 C C . ILE A 1 73 ? -3.208 7.051 1.832 1.00 97.81 73 ILE A C 1
ATOM 578 O O . ILE A 1 73 ? -2.884 7.428 2.960 1.00 97.81 73 ILE A O 1
ATOM 582 N N . ALA A 1 74 ? -4.300 7.492 1.214 1.00 98.00 74 ALA A N 1
ATOM 583 C CA . ALA A 1 74 ? -5.314 8.289 1.887 1.00 98.00 74 ALA A CA 1
ATOM 584 C C . ALA A 1 74 ? -6.215 7.359 2.702 1.00 98.00 74 ALA A C 1
ATOM 586 O O . ALA A 1 74 ? -6.824 6.435 2.160 1.00 98.00 74 ALA A O 1
ATOM 587 N N . THR A 1 75 ? -6.311 7.597 4.006 1.00 97.31 75 THR A N 1
ATOM 588 C CA . THR A 1 75 ? -7.191 6.841 4.904 1.00 97.31 75 THR A CA 1
ATOM 589 C C . THR A 1 75 ? -8.189 7.771 5.580 1.00 97.31 75 THR A C 1
ATOM 591 O O . THR A 1 75 ? -8.023 8.990 5.600 1.00 97.31 75 THR A O 1
ATOM 594 N N . ASN A 1 76 ? -9.199 7.202 6.234 1.00 95.06 76 ASN A N 1
ATOM 595 C CA . ASN A 1 76 ? -10.107 7.965 7.092 1.00 95.06 76 ASN A CA 1
ATOM 596 C C . ASN A 1 76 ? -9.446 8.497 8.386 1.00 95.06 76 ASN A C 1
ATOM 598 O O . ASN A 1 76 ? -10.111 9.186 9.160 1.00 95.06 76 ASN A O 1
ATOM 602 N N . LYS A 1 77 ? -8.163 8.194 8.635 1.00 96.69 77 LYS A N 1
ATOM 603 C CA . LYS A 1 77 ? -7.370 8.716 9.762 1.00 96.69 77 LYS A CA 1
ATOM 604 C C . LYS A 1 77 ? -6.328 9.758 9.353 1.00 96.69 77 LYS A C 1
ATOM 606 O O . LYS A 1 77 ? -5.784 10.420 10.230 1.00 96.69 77 LYS A O 1
ATOM 611 N N . GLY A 1 78 ? -6.064 9.914 8.058 1.00 97.19 78 GLY A N 1
ATOM 612 C CA . GLY A 1 78 ? -4.991 10.753 7.529 1.00 97.19 78 GLY A CA 1
ATOM 613 C C . GLY A 1 78 ? -4.214 10.049 6.420 1.00 97.19 78 GLY A C 1
ATOM 614 O O . GLY A 1 78 ? -4.574 8.952 5.986 1.00 97.19 78 GLY A O 1
ATOM 615 N N . ASN A 1 79 ? -3.140 10.685 5.966 1.00 98.19 79 ASN A N 1
ATOM 616 C CA . ASN A 1 79 ? -2.313 10.169 4.881 1.00 98.19 79 ASN A CA 1
ATOM 617 C C . ASN A 1 79 ? -1.097 9.421 5.430 1.00 98.19 79 ASN A C 1
ATOM 619 O O . ASN A 1 79 ? -0.485 9.862 6.398 1.00 98.19 79 ASN A O 1
ATOM 623 N N . ILE A 1 80 ? -0.733 8.323 4.772 1.00 98.00 80 ILE A N 1
ATOM 624 C CA . ILE A 1 80 ? 0.511 7.584 5.015 1.00 98.00 80 ILE A CA 1
ATOM 625 C C . ILE A 1 80 ? 1.314 7.622 3.720 1.00 98.00 80 ILE A C 1
ATOM 627 O O . ILE A 1 80 ? 0.809 7.196 2.680 1.00 98.00 80 ILE A O 1
ATOM 631 N N . THR A 1 81 ? 2.547 8.120 3.759 1.00 97.81 81 THR A N 1
ATOM 632 C CA . THR A 1 81 ? 3.412 8.176 2.572 1.00 97.81 81 THR A CA 1
ATOM 633 C C . THR A 1 81 ? 4.533 7.158 2.679 1.00 97.81 81 THR A C 1
ATOM 635 O O . THR A 1 81 ? 5.270 7.121 3.663 1.00 97.81 81 THR A O 1
ATOM 638 N N . ILE A 1 82 ? 4.682 6.356 1.630 1.00 97.44 82 ILE A N 1
ATOM 639 C CA . ILE A 1 82 ? 5.651 5.273 1.515 1.00 97.44 82 ILE A CA 1
ATOM 640 C C . ILE A 1 82 ? 6.633 5.614 0.392 1.00 97.44 82 ILE A C 1
ATOM 642 O O . ILE A 1 82 ? 6.213 5.899 -0.729 1.00 97.44 82 ILE A O 1
ATOM 646 N N . LYS A 1 83 ? 7.937 5.572 0.667 1.00 96.38 83 LYS A N 1
ATOM 647 C CA . LYS A 1 83 ? 8.984 5.525 -0.362 1.00 96.38 83 LYS A CA 1
ATOM 648 C C . LYS A 1 83 ? 9.060 4.100 -0.902 1.00 96.38 83 LYS A C 1
ATOM 650 O O . LYS A 1 83 ? 9.170 3.175 -0.105 1.00 96.38 83 LYS A O 1
ATOM 655 N N . LEU A 1 84 ? 9.005 3.920 -2.220 1.00 96.19 84 LEU A N 1
ATOM 656 C CA . LEU A 1 84 ? 9.147 2.603 -2.844 1.00 96.19 84 LEU A CA 1
ATOM 657 C C . LEU A 1 84 ? 10.634 2.283 -3.07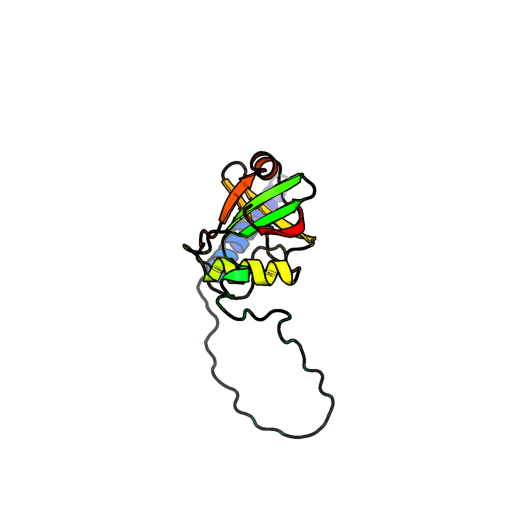5 1.00 96.19 84 LEU A C 1
ATOM 659 O O . LEU A 1 84 ? 11.418 3.176 -3.390 1.00 96.19 84 LEU A O 1
ATOM 663 N N . LEU A 1 85 ? 11.001 1.020 -2.865 1.00 94.38 85 LEU A N 1
ATOM 664 C CA . LEU A 1 85 ? 12.364 0.483 -2.941 1.00 94.38 85 LEU A CA 1
ATOM 665 C C . LEU A 1 85 ? 12.518 -0.345 -4.226 1.00 94.38 85 LEU A C 1
ATOM 667 O O . LEU A 1 85 ? 12.498 -1.579 -4.202 1.00 94.38 85 LEU A O 1
ATOM 671 N N . ASP A 1 86 ? 12.525 0.334 -5.376 1.00 94.62 86 ASP A N 1
ATOM 672 C CA . ASP A 1 86 ? 12.515 -0.310 -6.695 1.00 94.62 86 ASP A CA 1
ATOM 673 C C . ASP A 1 86 ? 13.825 -1.030 -7.034 1.00 94.62 86 ASP A C 1
ATOM 675 O O . ASP A 1 86 ? 13.786 -2.049 -7.723 1.00 94.62 86 ASP A O 1
ATOM 679 N N . GLU A 1 87 ? 14.958 -0.562 -6.511 1.00 92.81 87 GLU A N 1
ATOM 680 C CA . GLU A 1 87 ? 16.262 -1.200 -6.714 1.00 92.81 87 GLU A CA 1
ATOM 681 C C . GLU A 1 87 ? 16.378 -2.509 -5.916 1.00 92.81 87 GLU A C 1
ATOM 683 O O . GLU A 1 87 ? 16.908 -3.506 -6.412 1.00 92.81 87 GLU A O 1
ATOM 688 N N . GLU A 1 88 ? 15.832 -2.540 -4.698 1.00 91.00 88 GLU A N 1
ATOM 689 C CA . GLU A 1 88 ? 15.881 -3.695 -3.800 1.00 91.00 88 GLU A CA 1
ATOM 690 C C . GLU A 1 88 ? 14.795 -4.735 -4.110 1.00 91.00 88 GLU A C 1
ATOM 692 O O . GLU A 1 88 ? 15.026 -5.941 -3.979 1.00 91.00 88 GLU A O 1
ATOM 697 N N . ALA A 1 89 ? 13.600 -4.288 -4.513 1.00 91.81 89 ALA A N 1
ATOM 698 C CA . ALA A 1 89 ? 12.432 -5.144 -4.712 1.00 91.81 89 ALA A CA 1
ATOM 699 C C . ALA A 1 89 ? 11.640 -4.809 -5.999 1.00 91.81 89 ALA A C 1
ATOM 701 O O . ALA A 1 89 ? 10.419 -4.606 -5.937 1.00 91.81 89 ALA A O 1
ATOM 702 N N . PRO A 1 90 ? 12.269 -4.836 -7.192 1.00 93.50 90 PRO A N 1
ATOM 703 C CA . PRO A 1 90 ? 11.671 -4.347 -8.441 1.00 93.50 90 PRO A CA 1
ATOM 704 C C . PRO A 1 90 ? 10.368 -5.060 -8.811 1.00 93.50 90 PRO A C 1
ATOM 706 O O . PRO A 1 90 ? 9.422 -4.434 -9.290 1.00 93.50 90 PRO A O 1
ATOM 709 N N . LEU A 1 91 ? 10.284 -6.370 -8.556 1.00 90.38 91 LEU A N 1
ATOM 710 C CA . LEU A 1 91 ? 9.087 -7.165 -8.836 1.00 90.38 91 LEU A CA 1
ATOM 711 C C . LEU A 1 91 ? 7.914 -6.781 -7.921 1.00 90.38 91 LEU A C 1
ATOM 713 O O . LEU A 1 91 ? 6.784 -6.650 -8.391 1.00 90.38 91 LEU A O 1
ATOM 717 N N . ALA A 1 92 ? 8.183 -6.580 -6.628 1.00 91.56 92 ALA A N 1
ATOM 718 C CA . ALA A 1 92 ? 7.161 -6.224 -5.649 1.00 91.56 92 ALA A CA 1
ATOM 719 C C . ALA A 1 92 ? 6.664 -4.789 -5.866 1.00 91.56 92 ALA A C 1
ATOM 721 O O . ALA A 1 92 ? 5.452 -4.569 -5.896 1.00 91.56 92 ALA A O 1
ATOM 722 N N . VAL A 1 93 ? 7.579 -3.843 -6.110 1.00 94.75 93 VAL A N 1
ATOM 723 C CA . VAL A 1 93 ? 7.230 -2.457 -6.456 1.00 94.75 93 VAL A CA 1
ATOM 724 C C . VAL A 1 93 ? 6.414 -2.407 -7.745 1.00 94.75 93 VAL A C 1
ATOM 726 O O . VAL A 1 93 ? 5.370 -1.762 -7.777 1.00 94.75 93 VAL A O 1
ATOM 729 N N . SER A 1 94 ? 6.824 -3.144 -8.780 1.00 94.88 94 SER A N 1
ATOM 730 C CA . SER A 1 94 ? 6.084 -3.237 -10.044 1.00 94.88 94 SER A CA 1
ATOM 731 C C . SER A 1 94 ? 4.654 -3.741 -9.849 1.00 94.88 94 SER A C 1
ATOM 733 O O . SER A 1 94 ? 3.714 -3.157 -10.389 1.00 94.88 94 SER A O 1
ATOM 735 N N . ASN A 1 95 ? 4.471 -4.801 -9.057 1.00 93.44 95 ASN A N 1
ATOM 736 C CA . ASN A 1 95 ? 3.146 -5.345 -8.766 1.00 93.44 95 ASN A CA 1
ATOM 737 C C . ASN A 1 95 ? 2.285 -4.356 -7.973 1.00 93.44 95 ASN A C 1
ATOM 739 O O . ASN A 1 95 ? 1.120 -4.146 -8.304 1.00 93.44 95 ASN A O 1
ATOM 743 N N . PHE A 1 96 ? 2.867 -3.709 -6.964 1.00 95.25 96 PHE A N 1
ATOM 744 C CA . PHE A 1 96 ? 2.175 -2.701 -6.174 1.00 95.25 96 PHE A CA 1
ATOM 745 C C . PHE A 1 96 ? 1.737 -1.504 -7.033 1.00 95.25 96 PHE A C 1
ATOM 747 O O . PHE A 1 96 ? 0.561 -1.148 -7.018 1.00 95.25 96 PHE A O 1
ATOM 754 N N . VAL A 1 97 ? 2.640 -0.936 -7.840 1.00 96.31 97 VAL A N 1
ATOM 755 C CA . VAL A 1 97 ? 2.345 0.174 -8.764 1.00 96.31 97 VAL A CA 1
ATOM 756 C C . VAL A 1 97 ? 1.246 -0.209 -9.754 1.00 96.31 97 VAL A C 1
ATOM 758 O O . VAL A 1 97 ? 0.288 0.544 -9.919 1.00 96.31 97 VAL A O 1
ATOM 761 N N . TYR A 1 98 ? 1.330 -1.401 -10.353 1.00 95.31 98 TYR A N 1
ATOM 762 C CA . TYR A 1 98 ? 0.302 -1.914 -11.261 1.00 95.31 98 TYR A CA 1
ATOM 763 C C . TYR A 1 98 ? -1.086 -1.967 -10.599 1.00 95.31 98 TYR A C 1
ATOM 765 O O . TYR A 1 98 ? -2.068 -1.504 -11.179 1.00 95.31 98 TYR A O 1
ATOM 773 N N . LEU A 1 99 ? -1.174 -2.490 -9.372 1.00 93.44 99 LEU A N 1
ATOM 774 C CA . LEU A 1 99 ? -2.436 -2.599 -8.635 1.00 93.44 99 LEU A CA 1
ATOM 775 C C . LEU A 1 99 ? -2.970 -1.234 -8.172 1.00 93.44 99 LEU A C 1
ATOM 777 O O . LEU A 1 99 ? -4.182 -1.012 -8.208 1.00 93.44 99 LEU A O 1
ATOM 781 N N . VAL A 1 100 ? -2.092 -0.306 -7.781 1.00 95.50 100 VAL A N 1
ATOM 782 C CA . VAL A 1 100 ? -2.470 1.073 -7.429 1.00 95.50 100 VAL A CA 1
ATOM 783 C C . VAL A 1 100 ? -3.066 1.800 -8.631 1.00 95.50 100 VAL A C 1
ATOM 785 O O . VAL A 1 100 ? -4.160 2.350 -8.523 1.00 95.50 100 VAL A O 1
ATOM 788 N N . GLU A 1 101 ? -2.403 1.761 -9.788 1.00 94.31 101 GLU A N 1
ATOM 789 C CA . GLU A 1 101 ? -2.909 2.388 -11.017 1.00 94.31 101 GLU A CA 1
ATOM 790 C C . GLU A 1 101 ? -4.234 1.772 -11.484 1.00 94.31 101 GLU A C 1
ATOM 792 O O . GLU A 1 101 ? -5.092 2.470 -12.022 1.00 94.31 101 GLU A O 1
ATOM 797 N N . ALA A 1 102 ? -4.437 0.476 -11.229 1.00 92.00 102 ALA A N 1
ATOM 798 C CA . ALA A 1 102 ? -5.695 -0.211 -11.502 1.00 92.00 102 ALA A CA 1
ATOM 799 C C . ALA A 1 102 ? -6.799 0.072 -10.456 1.00 92.00 102 ALA A C 1
ATOM 801 O O . ALA A 1 102 ? -7.911 -0.450 -10.578 1.00 92.00 102 ALA A O 1
ATOM 802 N N . GLY A 1 103 ? -6.508 0.869 -9.420 1.00 91.94 103 GLY A N 1
ATOM 803 C CA . GLY A 1 103 ? -7.439 1.217 -8.345 1.00 91.94 103 GLY A CA 1
ATOM 804 C C . GLY A 1 103 ? -7.797 0.047 -7.427 1.00 91.94 103 GLY A C 1
ATOM 805 O O . GLY A 1 103 ? -8.819 0.104 -6.747 1.00 91.94 103 GLY A O 1
ATOM 806 N N . PHE A 1 104 ? -6.986 -1.015 -7.406 1.00 90.75 104 PHE A N 1
ATOM 807 C CA . PHE A 1 104 ? -7.273 -2.261 -6.686 1.00 90.75 104 PHE A CA 1
ATOM 808 C C . PHE A 1 104 ? -7.503 -2.048 -5.185 1.00 90.75 104 PHE A C 1
ATOM 810 O O . PHE A 1 104 ? -8.383 -2.669 -4.601 1.00 90.75 104 PHE A O 1
ATOM 817 N N . TYR A 1 105 ? -6.714 -1.167 -4.569 1.00 91.06 105 TYR A N 1
ATOM 818 C CA . TYR A 1 105 ? -6.735 -0.939 -3.124 1.00 91.06 105 TYR A CA 1
ATOM 819 C C . TYR A 1 105 ? -7.828 0.030 -2.657 1.00 91.06 105 TYR A C 1
ATOM 821 O O . TYR A 1 105 ? -8.051 0.159 -1.453 1.00 91.06 105 TYR A O 1
ATOM 829 N N . ASN A 1 106 ? -8.496 0.723 -3.582 1.00 92.56 106 ASN A N 1
ATOM 830 C CA . ASN A 1 106 ? -9.446 1.776 -3.242 1.00 92.56 106 ASN A CA 1
ATOM 831 C C . ASN A 1 106 ? -10.666 1.187 -2.524 1.00 92.56 106 ASN A C 1
ATOM 833 O O . ASN A 1 106 ? -11.353 0.311 -3.046 1.00 92.56 106 ASN A O 1
ATOM 837 N N . GLY A 1 107 ? -10.939 1.695 -1.326 1.00 90.06 107 GLY A N 1
ATOM 838 C CA . GLY A 1 107 ? -12.015 1.249 -0.449 1.00 90.06 107 GLY A CA 1
ATOM 839 C C . GLY A 1 107 ? -11.705 -0.006 0.371 1.00 90.06 107 GLY A C 1
ATOM 840 O O . GLY A 1 107 ? -12.531 -0.380 1.200 1.00 90.06 107 GLY A O 1
ATOM 841 N N . LEU A 1 108 ? -10.544 -0.648 0.193 1.00 90.69 108 LEU A N 1
ATOM 842 C CA . LEU A 1 108 ? -10.198 -1.842 0.968 1.00 90.69 108 LEU A CA 1
ATOM 843 C C . LEU A 1 108 ? -9.885 -1.495 2.426 1.00 90.69 108 LEU A C 1
ATOM 845 O O . LEU A 1 108 ? -9.342 -0.433 2.735 1.00 90.69 108 LEU A O 1
ATOM 849 N N . THR A 1 109 ? -10.190 -2.421 3.330 1.00 90.19 109 THR A N 1
ATOM 850 C CA . THR A 1 109 ? -10.001 -2.232 4.773 1.00 90.19 109 THR A CA 1
ATOM 851 C C . THR A 1 109 ? -8.680 -2.797 5.281 1.00 90.19 109 THR A C 1
ATOM 853 O O . THR A 1 109 ? -8.149 -3.780 4.751 1.00 90.19 109 THR A O 1
ATOM 856 N N . PHE A 1 110 ? -8.198 -2.252 6.395 1.00 89.69 110 PHE A N 1
ATOM 857 C CA . PHE A 1 110 ? -7.224 -2.930 7.247 1.00 89.69 110 PHE A CA 1
ATOM 858 C C . PHE A 1 110 ? -7.942 -4.017 8.056 1.00 89.69 110 PHE A C 1
ATOM 860 O O . PHE A 1 110 ? -8.671 -3.726 9.006 1.00 89.69 110 PHE A O 1
ATOM 867 N N . HIS A 1 111 ? -7.773 -5.279 7.660 1.00 86.19 111 HIS A N 1
ATOM 868 C CA . HIS A 1 111 ? -8.459 -6.418 8.283 1.00 86.19 111 HIS A CA 1
ATOM 869 C C . HIS A 1 111 ? -7.724 -6.959 9.515 1.00 86.19 111 HIS A C 1
ATOM 871 O O . HIS A 1 111 ? -8.314 -7.659 10.338 1.00 86.19 111 HIS A O 1
ATOM 877 N N . ARG A 1 112 ? -6.436 -6.632 9.675 1.00 85.50 112 ARG A N 1
ATOM 878 C CA . ARG A 1 112 ? -5.654 -7.028 10.847 1.00 85.50 112 ARG A CA 1
ATOM 879 C C . ARG A 1 112 ? -4.796 -5.874 11.340 1.00 85.50 112 ARG A C 1
ATOM 881 O O . ARG A 1 112 ? -3.989 -5.324 10.601 1.00 85.50 112 ARG A O 1
ATOM 888 N N . VAL A 1 113 ? -4.937 -5.571 12.626 1.00 88.00 113 VAL A N 1
ATOM 889 C CA . VAL A 1 113 ? -4.146 -4.565 13.336 1.00 88.00 113 VAL A CA 1
ATOM 890 C C . VAL A 1 113 ? -3.647 -5.181 14.632 1.00 88.00 113 VAL A C 1
ATOM 892 O O . VAL A 1 113 ? -4.437 -5.678 15.435 1.00 88.00 113 VAL A O 1
ATOM 895 N N . VAL A 1 114 ? -2.333 -5.158 14.829 1.00 85.62 114 VAL A N 1
ATOM 896 C CA . VAL A 1 114 ? -1.692 -5.473 16.106 1.00 85.62 114 VAL A CA 1
ATOM 897 C C . VAL A 1 114 ? -0.984 -4.205 16.575 1.00 85.62 114 VAL A C 1
ATOM 899 O O . VAL A 1 114 ? 0.022 -3.832 15.963 1.00 85.62 114 VAL A O 1
ATOM 902 N N . PRO A 1 115 ? -1.495 -3.537 17.627 1.00 80.75 115 PRO A N 1
ATOM 903 C CA . PRO A 1 115 ? -0.892 -2.317 18.152 1.00 80.75 115 PRO A CA 1
ATOM 904 C C . PRO A 1 115 ? 0.597 -2.501 18.455 1.00 80.75 115 PRO A C 1
ATOM 906 O O . PRO A 1 115 ? 0.995 -3.537 18.991 1.00 80.75 115 PRO A O 1
ATOM 909 N N . ASN A 1 116 ? 1.406 -1.491 18.126 1.00 77.50 116 ASN A N 1
ATOM 910 C CA . ASN A 1 116 ? 2.868 -1.490 18.281 1.00 77.50 116 ASN A CA 1
ATOM 911 C C . ASN A 1 116 ? 3.607 -2.582 17.485 1.00 77.50 116 ASN A C 1
ATOM 913 O O . ASN A 1 116 ? 4.744 -2.918 17.816 1.00 77.50 116 ASN A O 1
ATOM 917 N N . PHE A 1 117 ? 2.969 -3.173 16.470 1.00 80.38 117 PHE A N 1
ATOM 918 C CA . PHE A 1 117 ? 3.604 -4.195 15.645 1.00 80.38 117 PHE A CA 1
ATOM 919 C C . PHE A 1 117 ? 3.317 -4.025 14.155 1.00 80.38 117 PHE A C 1
ATOM 921 O O . PHE A 1 117 ? 4.237 -3.731 13.398 1.00 80.38 117 PHE A O 1
ATOM 928 N N . VAL A 1 118 ? 2.075 -4.247 13.709 1.00 81.56 118 VAL A N 1
ATOM 929 C CA . VAL A 1 118 ? 1.773 -4.286 12.270 1.00 81.56 118 VAL A CA 1
ATOM 930 C C . VAL A 1 118 ? 0.306 -3.999 11.966 1.00 81.56 118 VAL A C 1
ATOM 932 O O . VAL A 1 118 ? -0.596 -4.498 12.646 1.00 81.56 118 VAL A O 1
ATOM 935 N N . ILE A 1 119 ? 0.083 -3.258 10.881 1.00 84.75 119 ILE A N 1
ATOM 936 C CA . ILE A 1 119 ? -1.202 -3.164 10.185 1.00 84.75 119 ILE A CA 1
ATOM 937 C C . ILE A 1 119 ? -1.134 -3.972 8.888 1.00 84.75 119 ILE A C 1
ATOM 939 O O . ILE A 1 119 ? -0.110 -3.993 8.208 1.00 84.75 119 ILE A O 1
ATOM 943 N N . GLN A 1 120 ? -2.217 -4.661 8.547 1.00 83.81 120 GLN A N 1
ATOM 944 C CA . GLN A 1 120 ? -2.318 -5.489 7.351 1.00 83.81 120 GLN A CA 1
ATOM 945 C C . GLN A 1 120 ? -3.667 -5.240 6.667 1.00 83.81 120 GLN A C 1
ATOM 947 O O . GLN A 1 120 ? -4.728 -5.267 7.297 1.00 83.81 120 GLN A O 1
ATOM 952 N N . GLY A 1 121 ? -3.598 -4.983 5.364 1.00 83.06 121 GLY A N 1
ATOM 953 C CA . GLY A 1 121 ? -4.727 -4.721 4.475 1.00 83.06 121 GLY A CA 1
ATOM 954 C C . GLY A 1 121 ? -4.434 -5.259 3.075 1.00 83.06 121 GLY A C 1
ATOM 955 O O . GLY A 1 121 ? -3.557 -6.105 2.909 1.00 83.06 121 GLY A O 1
ATOM 956 N N . GLY A 1 122 ? -5.151 -4.764 2.067 1.00 74.75 122 GLY A N 1
ATOM 957 C CA . GLY A 1 122 ? -4.915 -5.144 0.666 1.00 74.75 122 GLY A CA 1
ATOM 958 C C . GLY A 1 122 ? -5.548 -6.473 0.250 1.00 74.75 122 GLY A C 1
ATOM 959 O O . GLY A 1 122 ? -5.153 -7.042 -0.764 1.00 74.75 122 GLY A O 1
ATOM 960 N N . ASP A 1 123 ? -6.527 -6.937 1.023 1.00 75.00 123 ASP A N 1
ATOM 961 C CA . ASP A 1 123 ? -7.341 -8.110 0.731 1.00 75.00 123 ASP A CA 1
ATOM 962 C C . ASP A 1 123 ? -8.770 -7.663 0.360 1.00 75.00 123 ASP A C 1
ATOM 964 O O . ASP A 1 123 ? -9.432 -7.066 1.216 1.00 75.00 123 ASP A O 1
ATOM 968 N N . PRO A 1 124 ? -9.240 -7.917 -0.879 1.00 73.06 124 PRO A N 1
ATOM 969 C CA . PRO A 1 124 ? -10.606 -7.621 -1.312 1.00 73.06 124 PRO A CA 1
ATOM 970 C C . PRO A 1 124 ? -11.705 -8.292 -0.486 1.00 73.06 124 PRO A C 1
ATOM 972 O O . PRO A 1 124 ? -12.760 -7.690 -0.298 1.00 73.06 124 PRO A O 1
ATOM 975 N N . ASP A 1 125 ? -11.455 -9.501 0.015 1.00 70.06 125 ASP A N 1
ATOM 976 C CA . ASP A 1 125 ? -12.425 -10.274 0.796 1.00 70.06 125 ASP A CA 1
ATOM 977 C C . ASP A 1 125 ? -12.337 -9.939 2.295 1.00 70.06 125 ASP A C 1
ATOM 979 O O . ASP A 1 125 ? -13.238 -10.251 3.074 1.00 70.06 125 ASP A O 1
ATOM 983 N N . GLY A 1 126 ? -11.264 -9.252 2.707 1.00 59.53 126 GLY A N 1
ATOM 984 C CA . GLY A 1 126 ? -11.087 -8.724 4.059 1.00 59.53 126 GLY A CA 1
ATOM 985 C C . GLY A 1 126 ? -10.916 -9.790 5.147 1.00 59.53 126 GLY A C 1
ATOM 986 O O . GLY A 1 126 ? -10.953 -9.451 6.330 1.00 59.53 126 GLY A O 1
ATOM 987 N N . ASP A 1 127 ? -10.721 -11.058 4.783 1.00 68.00 127 ASP A N 1
ATOM 988 C CA . ASP A 1 127 ? -10.589 -12.187 5.713 1.00 68.00 127 ASP A CA 1
ATOM 989 C C . ASP A 1 127 ? -9.145 -12.713 5.848 1.00 68.00 127 ASP A C 1
ATOM 991 O O . ASP A 1 127 ? -8.867 -13.613 6.649 1.00 68.00 127 ASP A O 1
ATOM 995 N N . GLY A 1 128 ? -8.206 -12.117 5.112 1.00 58.66 128 GLY A N 1
ATOM 996 C CA . GLY A 1 128 ? -6.793 -12.478 5.064 1.00 58.66 128 GLY A CA 1
ATOM 997 C C . GLY A 1 128 ? -6.473 -13.612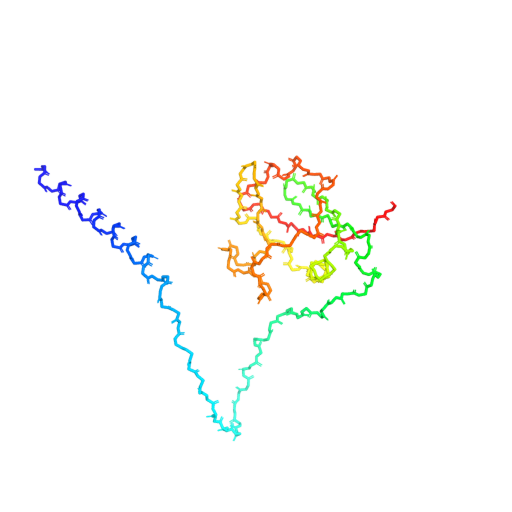 4.083 1.00 58.66 128 GLY A C 1
ATOM 998 O O . GLY A 1 128 ? -5.337 -14.104 4.096 1.00 58.66 128 GLY A O 1
ATOM 999 N N . THR A 1 129 ? -7.439 -14.071 3.279 1.00 63.12 129 THR A N 1
ATOM 1000 C CA . THR A 1 129 ? -7.248 -15.115 2.261 1.00 63.12 129 THR A CA 1
ATOM 1001 C C . THR A 1 129 ? -7.045 -14.569 0.851 1.00 63.12 129 THR A C 1
ATOM 1003 O O . THR A 1 129 ? -6.510 -15.295 0.005 1.00 63.12 129 THR A O 1
ATOM 1006 N N . GLY A 1 130 ? -7.400 -13.309 0.601 1.00 55.00 130 GLY A N 1
ATOM 1007 C CA . GLY A 1 130 ? -7.245 -12.687 -0.704 1.00 55.00 130 GLY A CA 1
ATOM 1008 C C . GLY A 1 130 ? -5.838 -12.152 -0.975 1.00 55.00 130 GLY A C 1
ATOM 1009 O O . GLY A 1 130 ? -4.963 -12.053 -0.113 1.00 55.00 130 GLY A O 1
ATOM 1010 N N . GLY A 1 131 ? -5.606 -11.847 -2.248 1.00 58.97 131 GLY A N 1
ATOM 1011 C CA . GLY A 1 131 ? -4.319 -11.440 -2.803 1.00 58.97 131 GLY A CA 1
ATOM 1012 C C . GLY A 1 131 ? -4.197 -11.905 -4.258 1.00 58.97 131 GLY A C 1
ATOM 1013 O O . GLY A 1 131 ? -4.975 -12.751 -4.695 1.00 58.97 131 GLY A O 1
ATOM 1014 N N . PRO A 1 132 ? -3.229 -11.401 -5.041 1.00 54.41 132 PRO A N 1
ATOM 1015 C CA . PRO A 1 132 ? -3.123 -11.687 -6.478 1.00 54.41 132 PRO A CA 1
ATOM 1016 C C . PRO A 1 132 ? -2.720 -13.139 -6.827 1.00 54.41 132 PRO A C 1
ATOM 1018 O O . PRO A 1 132 ? -2.426 -13.422 -7.982 1.00 54.41 132 PRO A O 1
ATOM 1021 N N . GLY A 1 133 ? -2.700 -14.065 -5.860 1.00 55.34 133 GLY A N 1
ATOM 1022 C CA . GLY A 1 133 ? -2.468 -15.493 -6.109 1.00 55.34 133 GLY A CA 1
ATOM 1023 C C . GLY A 1 133 ? -1.002 -15.951 -6.143 1.00 55.34 133 GLY A C 1
ATOM 1024 O O . GLY A 1 133 ? -0.742 -17.059 -6.603 1.00 55.34 133 GLY A O 1
ATOM 1025 N N . TYR A 1 134 ? -0.044 -15.155 -5.641 1.00 57.22 134 TYR A N 1
ATOM 1026 C CA . TYR A 1 134 ? 1.391 -15.506 -5.595 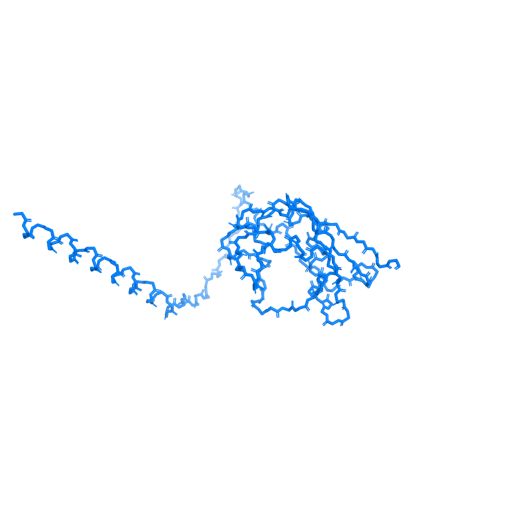1.00 57.22 134 TYR A CA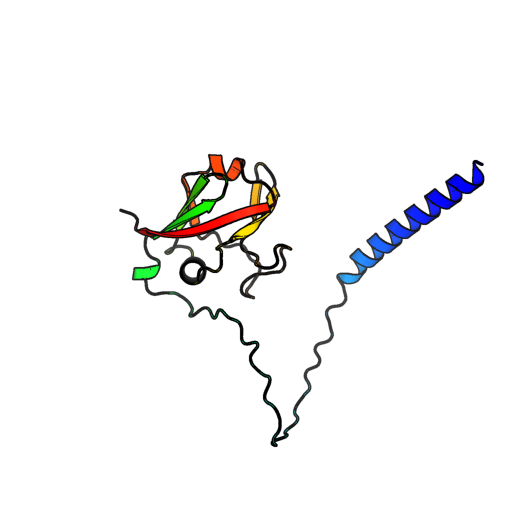 1
ATOM 1027 C C . TYR A 1 134 ? 1.940 -15.640 -4.149 1.00 57.22 134 TYR A C 1
ATOM 1029 O O . TYR A 1 134 ? 1.275 -15.259 -3.189 1.00 57.22 134 TYR A O 1
ATOM 1037 N N . ASN A 1 135 ? 3.134 -16.241 -3.995 1.00 52.53 135 ASN A N 1
ATOM 1038 C CA . ASN A 1 135 ? 3.751 -16.741 -2.743 1.00 52.53 135 ASN A CA 1
ATOM 1039 C C . ASN A 1 135 ? 3.625 -15.842 -1.485 1.00 52.53 135 ASN A C 1
ATOM 1041 O O . ASN A 1 135 ? 3.839 -14.638 -1.543 1.00 52.53 135 ASN A O 1
ATOM 1045 N N . LYS A 1 136 ? 3.411 -16.466 -0.310 1.00 53.41 136 LYS A N 1
ATOM 1046 C CA . LYS A 1 136 ? 3.195 -15.829 1.016 1.00 53.41 136 LYS A CA 1
ATOM 1047 C C . LYS A 1 136 ? 4.465 -15.357 1.754 1.00 53.41 136 LYS A C 1
ATOM 1049 O O . LYS A 1 136 ? 4.425 -15.160 2.968 1.00 53.41 136 LYS A O 1
ATOM 1054 N N . ASN A 1 137 ? 5.596 -15.214 1.066 1.00 62.28 137 ASN A N 1
ATOM 1055 C CA . ASN A 1 137 ? 6.805 -14.664 1.685 1.00 62.28 137 ASN A CA 1
ATOM 1056 C C . ASN A 1 137 ? 6.704 -13.135 1.705 1.00 62.28 137 ASN A C 1
ATOM 1058 O O . ASN A 1 137 ? 6.377 -12.529 0.688 1.00 62.28 137 ASN A O 1
ATOM 1062 N N . TYR A 1 138 ? 6.980 -12.513 2.852 1.00 67.44 138 TYR A N 1
ATOM 1063 C CA . TYR A 1 138 ? 6.978 -11.056 2.963 1.00 67.44 138 TYR A CA 1
ATOM 1064 C C . TYR A 1 138 ? 8.230 -10.479 2.298 1.00 67.44 138 TYR A C 1
ATOM 1066 O O . TYR A 1 138 ? 9.352 -10.853 2.639 1.00 67.44 138 TYR A O 1
ATOM 1074 N N . THR A 1 139 ? 8.034 -9.546 1.371 1.00 83.25 139 THR A N 1
ATOM 1075 C CA . THR A 1 139 ? 9.103 -8.752 0.758 1.00 83.25 139 THR A CA 1
ATOM 1076 C C . THR A 1 139 ? 8.954 -7.314 1.229 1.00 83.25 139 THR A C 1
ATOM 1078 O O . THR A 1 139 ? 7.885 -6.726 1.073 1.00 83.25 139 THR A O 1
ATOM 1081 N N . ILE A 1 140 ? 10.013 -6.744 1.803 1.00 86.94 140 ILE A N 1
ATOM 1082 C CA . ILE A 1 140 ? 10.065 -5.304 2.067 1.00 86.94 140 ILE A CA 1
ATOM 1083 C C . ILE A 1 140 ? 10.265 -4.619 0.715 1.00 86.94 140 ILE A C 1
ATOM 1085 O O . ILE A 1 140 ? 11.249 -4.888 0.034 1.00 86.94 140 ILE A O 1
ATOM 1089 N N . PHE A 1 141 ? 9.311 -3.784 0.310 1.00 92.31 141 PHE A N 1
ATOM 1090 C CA . PHE A 1 141 ? 9.346 -3.058 -0.968 1.00 92.31 141 PHE A CA 1
ATOM 1091 C C . PHE A 1 141 ? 9.145 -1.548 -0.798 1.00 92.31 141 PHE A C 1
ATOM 1093 O O . PHE A 1 141 ? 9.082 -0.808 -1.778 1.00 92.31 141 PHE A O 1
ATOM 1100 N N . GLY A 1 142 ? 9.013 -1.085 0.443 1.00 92.88 142 GLY A N 1
ATOM 1101 C CA . GLY A 1 142 ? 8.815 0.317 0.744 1.00 92.88 142 GLY A CA 1
ATOM 1102 C C . GLY A 1 142 ? 8.960 0.626 2.225 1.00 92.88 142 GLY A C 1
ATOM 1103 O O . GLY A 1 142 ? 8.885 -0.264 3.073 1.00 92.88 142 GLY A O 1
ATOM 1104 N N . GLU A 1 143 ? 9.147 1.906 2.514 1.00 92.56 143 GLU A N 1
ATOM 1105 C CA . GLU A 1 143 ? 9.352 2.446 3.856 1.00 92.56 143 GLU A CA 1
ATOM 1106 C C . GLU A 1 143 ? 8.411 3.625 4.086 1.00 92.56 143 GLU A C 1
ATOM 1108 O O . GLU A 1 143 ? 8.297 4.507 3.233 1.00 92.56 143 GLU A O 1
ATOM 1113 N N . VAL A 1 144 ? 7.735 3.661 5.235 1.00 95.19 144 VAL A N 1
ATOM 1114 C CA . VAL A 1 144 ? 6.919 4.820 5.618 1.00 95.19 144 VAL A CA 1
ATOM 1115 C C . VAL A 1 144 ? 7.854 5.990 5.920 1.00 95.19 144 VAL A C 1
ATOM 1117 O O . VAL A 1 144 ? 8.685 5.904 6.819 1.00 95.19 144 VAL A O 1
ATOM 1120 N N . ILE A 1 145 ? 7.699 7.083 5.176 1.00 95.94 145 ILE A N 1
ATOM 1121 C CA . ILE A 1 145 ? 8.491 8.312 5.332 1.00 95.94 145 ILE A CA 1
ATOM 1122 C C . ILE A 1 145 ? 7.685 9.466 5.936 1.00 95.94 145 ILE A C 1
ATOM 1124 O O . ILE A 1 145 ? 8.272 10.455 6.364 1.00 95.94 145 ILE A O 1
ATOM 1128 N N . ASP A 1 146 ? 6.356 9.350 5.963 1.00 97.31 146 ASP A N 1
ATOM 1129 C CA . ASP A 1 146 ? 5.449 10.308 6.597 1.00 97.31 146 ASP A CA 1
ATOM 1130 C C . ASP A 1 146 ? 4.141 9.617 7.019 1.00 97.31 146 ASP A C 1
ATOM 1132 O O . ASP A 1 146 ? 3.698 8.664 6.369 1.00 97.31 146 ASP A O 1
ATOM 1136 N N . GLY A 1 147 ? 3.524 10.097 8.100 1.00 96.31 147 GLY A N 1
ATOM 1137 C CA . GLY A 1 147 ? 2.270 9.553 8.632 1.00 96.31 147 GLY A CA 1
ATOM 1138 C C . GLY A 1 147 ? 2.417 8.300 9.504 1.00 96.31 147 GLY A C 1
ATOM 1139 O O . GLY A 1 147 ? 1.478 7.513 9.606 1.00 96.31 147 GLY A O 1
ATOM 1140 N N . MET A 1 148 ? 3.567 8.085 10.156 1.00 94.44 148 MET A N 1
ATOM 1141 C CA . MET A 1 148 ? 3.711 6.983 11.126 1.00 94.44 148 MET A CA 1
ATOM 1142 C C . MET A 1 148 ? 2.767 7.150 12.331 1.00 94.44 148 MET A C 1
ATOM 1144 O O . MET A 1 148 ? 2.191 6.183 12.815 1.00 94.44 148 MET A O 1
ATOM 1148 N N . ASP A 1 149 ? 2.511 8.386 12.759 1.00 94.88 149 ASP A N 1
ATOM 1149 C CA . ASP A 1 149 ? 1.512 8.676 13.792 1.00 94.88 149 ASP A CA 1
ATOM 1150 C C . ASP A 1 149 ? 0.078 8.347 13.336 1.00 94.88 149 ASP A C 1
ATOM 1152 O O . ASP A 1 149 ? -0.811 8.165 14.169 1.00 94.88 149 ASP A O 1
ATOM 1156 N N . ILE A 1 150 ? -0.169 8.294 12.021 1.00 96.38 150 ILE A N 1
ATOM 1157 C CA . ILE A 1 150 ? -1.437 7.838 11.445 1.00 96.38 150 ILE A CA 1
ATOM 1158 C C . ILE A 1 150 ? -1.516 6.317 11.504 1.00 96.38 150 ILE A C 1
ATOM 1160 O O . ILE A 1 150 ? -2.560 5.804 11.899 1.00 96.38 150 ILE A O 1
ATOM 1164 N N . VAL A 1 151 ? -0.424 5.609 11.193 1.00 92.06 151 VAL A N 1
ATOM 1165 C CA . VAL A 1 151 ? -0.329 4.141 11.317 1.00 92.06 151 VAL A CA 1
ATOM 1166 C C . VAL A 1 151 ? -0.724 3.684 12.724 1.00 92.06 151 VAL A C 1
ATOM 1168 O O . VAL A 1 151 ? -1.538 2.773 12.856 1.00 92.06 151 VAL A O 1
ATOM 1171 N N . ASP A 1 152 ? -0.247 4.371 13.764 1.00 91.88 152 ASP A N 1
ATOM 1172 C CA . ASP A 1 152 ? -0.569 4.051 15.165 1.00 91.88 152 ASP A CA 1
ATOM 1173 C C . ASP A 1 152 ? -2.050 4.266 15.532 1.00 91.88 152 ASP A C 1
ATOM 1175 O O . ASP A 1 152 ? -2.545 3.701 16.510 1.00 91.88 152 ASP A O 1
ATOM 1179 N N . LYS A 1 153 ? -2.776 5.080 14.756 1.00 94.12 153 LYS A N 1
ATOM 1180 C CA . LYS A 1 153 ? -4.205 5.382 14.960 1.00 94.12 153 LYS A CA 1
ATOM 1181 C C . LYS A 1 153 ? -5.132 4.457 14.170 1.00 94.12 153 LYS A C 1
ATOM 1183 O O . LYS A 1 153 ? -6.346 4.518 14.389 1.00 94.12 153 LYS A O 1
ATOM 1188 N N . ILE A 1 154 ? -4.594 3.657 13.247 1.00 94.31 154 ILE A N 1
ATOM 1189 C CA . ILE A 1 154 ? -5.382 2.727 12.436 1.00 94.31 154 ILE A CA 1
ATOM 1190 C C . ILE A 1 154 ? -5.955 1.626 13.328 1.00 94.31 154 ILE A C 1
ATOM 1192 O O . ILE A 1 154 ? -5.254 1.022 14.139 1.00 94.31 154 ILE A O 1
ATOM 1196 N N . ILE A 1 155 ? -7.237 1.332 13.137 1.00 91.38 155 ILE A N 1
ATOM 1197 C CA . ILE A 1 155 ? -7.933 0.201 13.753 1.00 91.38 155 ILE A CA 1
ATOM 1198 C C . ILE A 1 155 ? -8.539 -0.714 12.683 1.00 91.38 155 ILE A C 1
ATOM 1200 O O . ILE A 1 155 ? -8.647 -0.350 11.513 1.00 91.38 155 ILE A O 1
ATOM 1204 N N . ILE A 1 156 ? -8.933 -1.928 13.083 1.00 90.38 156 ILE A N 1
ATOM 1205 C CA . ILE A 1 156 ? -9.606 -2.870 12.177 1.00 90.38 156 ILE A CA 1
ATOM 1206 C C . ILE A 1 156 ? -10.870 -2.211 11.608 1.00 90.38 156 ILE A C 1
ATOM 1208 O O . ILE A 1 156 ? -11.689 -1.688 12.362 1.00 90.38 156 ILE A O 1
ATOM 1212 N N . GLY A 1 157 ? -11.022 -2.266 10.283 1.00 87.44 157 GLY A N 1
ATOM 1213 C CA . GLY A 1 157 ? -12.155 -1.681 9.559 1.00 87.44 157 GLY A CA 1
ATOM 1214 C C . GLY A 1 157 ? -11.925 -0.263 9.030 1.00 87.44 157 GLY A C 1
ATOM 1215 O O . GLY A 1 157 ? -12.721 0.194 8.212 1.00 87.44 157 GLY A O 1
ATOM 1216 N N . ASP A 1 158 ? -10.838 0.415 9.416 1.00 93.25 158 ASP A N 1
ATOM 1217 C CA . ASP A 1 158 ? -10.414 1.638 8.725 1.00 93.25 158 ASP A CA 1
ATOM 1218 C C . ASP A 1 158 ? -10.071 1.327 7.257 1.00 93.25 158 ASP A C 1
ATOM 1220 O O . ASP A 1 158 ? -9.646 0.218 6.914 1.00 93.25 158 ASP A O 1
ATOM 1224 N N . THR A 1 159 ? -10.266 2.309 6.379 1.00 92.25 159 THR A N 1
ATOM 1225 C CA . THR A 1 159 ? -10.239 2.114 4.922 1.00 92.25 159 THR A CA 1
ATOM 1226 C C . THR A 1 159 ? -9.072 2.836 4.267 1.00 92.25 159 THR A C 1
ATOM 1228 O O . THR A 1 159 ? -8.822 4.006 4.565 1.00 92.25 159 THR A O 1
ATOM 1231 N N . MET A 1 160 ? -8.450 2.190 3.284 1.00 94.50 160 MET A N 1
ATOM 1232 C CA . MET A 1 160 ? -7.620 2.835 2.269 1.00 94.50 160 MET A CA 1
ATOM 1233 C C . MET A 1 160 ? -8.553 3.463 1.232 1.00 94.50 160 MET A C 1
ATOM 1235 O O . MET A 1 160 ? -9.041 2.786 0.335 1.00 94.50 160 MET A O 1
ATOM 1239 N N . GLN A 1 161 ? -8.868 4.748 1.378 1.00 94.12 161 GLN A N 1
ATOM 1240 C CA . GLN A 1 161 ? -9.802 5.447 0.493 1.00 94.12 161 GLN A CA 1
ATOM 1241 C C . GLN A 1 161 ? -9.268 5.469 -0.940 1.00 94.12 161 GLN A C 1
ATOM 1243 O O . GLN A 1 161 ? -9.957 5.050 -1.869 1.00 94.12 161 GLN A O 1
ATOM 1248 N N . THR A 1 162 ? -8.019 5.904 -1.096 1.00 96.31 162 THR A N 1
ATOM 1249 C CA . THR A 1 162 ? -7.287 5.893 -2.362 1.00 96.31 162 THR A CA 1
ATOM 1250 C C . THR A 1 162 ? -5.794 5.712 -2.117 1.00 96.31 162 THR A C 1
ATOM 1252 O O . THR A 1 162 ? -5.286 6.021 -1.037 1.00 96.31 162 THR A O 1
ATOM 1255 N N . ILE A 1 163 ? -5.076 5.233 -3.134 1.00 97.06 163 ILE A N 1
ATOM 1256 C CA . ILE A 1 163 ? -3.612 5.282 -3.170 1.00 97.06 163 ILE A CA 1
ATOM 1257 C C . ILE A 1 163 ? -3.184 6.057 -4.415 1.00 97.06 163 ILE A C 1
ATOM 1259 O O . ILE A 1 163 ? -3.658 5.771 -5.513 1.00 97.06 163 ILE A O 1
ATOM 1263 N N . SER A 1 164 ? -2.302 7.042 -4.254 1.00 97.12 164 SER A N 1
ATOM 1264 C CA . SER A 1 164 ? -1.748 7.838 -5.355 1.00 97.12 164 SER A CA 1
ATOM 1265 C C . SER A 1 164 ? -0.230 7.699 -5.438 1.00 97.12 164 SER A C 1
ATOM 1267 O O . SER A 1 164 ? 0.444 7.509 -4.427 1.00 97.12 164 SER A O 1
ATOM 1269 N N . LEU A 1 165 ? 0.313 7.783 -6.655 1.00 97.06 165 LEU A N 1
ATOM 1270 C CA . LEU A 1 165 ? 1.751 7.706 -6.917 1.00 97.06 165 LEU A CA 1
ATOM 1271 C C . LEU A 1 165 ? 2.311 9.095 -7.224 1.00 97.06 165 LEU A C 1
ATOM 1273 O O . LEU A 1 165 ? 1.697 9.873 -7.954 1.00 97.06 165 LEU A O 1
ATOM 1277 N N . SER A 1 166 ? 3.498 9.392 -6.706 1.00 95.56 166 SER A N 1
ATOM 1278 C CA . SER A 1 166 ? 4.240 10.621 -6.997 1.00 95.56 166 SER A CA 1
ATOM 1279 C C . SER A 1 166 ? 5.728 10.336 -7.204 1.00 95.56 166 SER A C 1
ATOM 1281 O O . SER A 1 166 ? 6.224 9.273 -6.828 1.00 95.56 166 SER A O 1
ATOM 1283 N N . ASN A 1 167 ? 6.435 11.268 -7.842 1.00 90.25 167 ASN A N 1
ATOM 1284 C CA . ASN A 1 167 ? 7.889 11.199 -7.987 1.00 90.25 167 ASN A CA 1
ATOM 1285 C C . ASN A 1 167 ? 8.571 11.774 -6.744 1.00 90.25 167 ASN A C 1
ATOM 1287 O O . ASN A 1 167 ? 8.048 12.688 -6.104 1.00 90.25 167 ASN A O 1
ATOM 1291 N N . ASN A 1 168 ? 9.761 11.269 -6.435 1.00 76.56 168 ASN A N 1
ATOM 1292 C CA . ASN A 1 168 ? 10.682 11.936 -5.530 1.00 76.56 168 ASN A CA 1
ATOM 1293 C C . ASN A 1 168 ? 11.178 13.222 -6.221 1.00 76.56 168 ASN A C 1
ATOM 1295 O O . ASN A 1 168 ? 11.903 13.134 -7.209 1.00 76.56 168 ASN A O 1
ATOM 1299 N N . ASN A 1 169 ? 10.711 14.386 -5.760 1.00 57.72 169 ASN A N 1
ATOM 1300 C CA . ASN A 1 169 ? 11.261 15.682 -6.175 1.00 57.72 169 ASN A CA 1
ATOM 1301 C C . ASN A 1 169 ? 12.667 15.877 -5.606 1.00 57.72 169 ASN A C 1
ATOM 1303 O O . ASN A 1 169 ? 12.864 15.499 -4.426 1.00 57.72 169 ASN A O 1
#

Foldseek 3Di:
DVVVVVVVVVVVVVVVVVVVVVVVVVPPDDDDDDPDDDDDDDDDDDDPDDPDPPDDQPFQDDCVQQPQKKKWQQWPLGIWIKGFQCVQCRRVSSVVSRCQVVFQQAFWWQLDDDAPPDTDISAPVSPPPHDPPDDPDDDPGIDTPDCVVSSNVGDTGIGRNHMDMDHDD

Radius of gyration: 23.4 Å; chains: 1; bounding box: 47×52×72 Å

Secondary structure (DSSP, 8-state):
-HHHHHHHHHHHHHHHHHHHHHHHHTTS-PPP------------S--------S----SSPPHHHHTTEEEEEEETTEEEEEEE-TTT-HHHHHHHHHHHHTTTTTT-B--EEETTTEEE---SSSSS--SSS--------EEEEE-HHHHTT--TT-BEEEEEEEE--